Protein AF-A0A8T3MSS7-F1 (afdb_monomer_lite)

Radius of gyration: 14.78 Å; chains: 1; bounding box: 39×18×44 Å

pLDDT: mean 85.97, std 12.75, range [53.75, 97.38]

Structure (mmCIF, N/CA/C/O backbone):
data_AF-A0A8T3MSS7-F1
#
_entry.id   AF-A0A8T3MSS7-F1
#
loop_
_atom_site.group_PDB
_atom_site.id
_atom_site.type_symbol
_atom_site.label_atom_id
_atom_site.label_alt_id
_atom_site.label_comp_id
_atom_site.label_asym_id
_atom_site.label_entity_id
_atom_site.label_seq_id
_atom_site.pdbx_PDB_ins_code
_atom_site.Cartn_x
_atom_site.Cartn_y
_atom_site.Cartn_z
_atom_site.occupancy
_atom_site.B_iso_or_equiv
_atom_site.auth_seq_id
_atom_site.auth_comp_id
_atom_site.auth_asym_id
_atom_site.auth_atom_id
_atom_site.pdbx_PDB_model_num
ATOM 1 N N . MET A 1 1 ? 9.002 9.048 5.122 1.00 68.19 1 MET A N 1
ATOM 2 C CA . MET A 1 1 ? 9.079 8.525 3.733 1.00 68.19 1 MET A CA 1
ATOM 3 C C . MET A 1 1 ? 10.544 8.385 3.359 1.00 68.19 1 MET A C 1
ATOM 5 O O . MET A 1 1 ? 11.265 9.366 3.464 1.00 68.19 1 MET A O 1
ATOM 9 N N 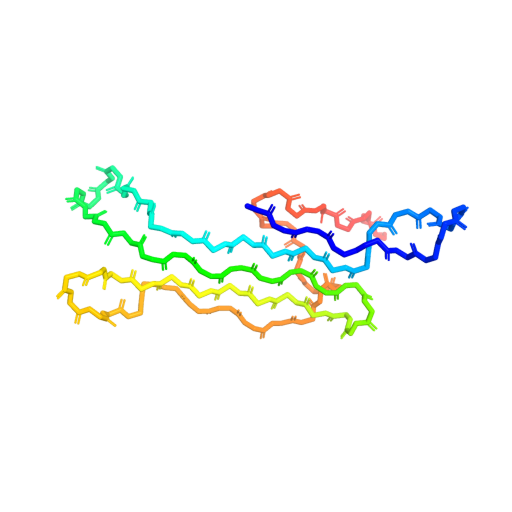. VAL A 1 2 ? 10.982 7.196 2.950 1.00 78.56 2 VAL A N 1
ATOM 10 C CA . VAL A 1 2 ? 12.386 6.896 2.618 1.00 78.56 2 VAL A CA 1
ATOM 11 C C . VAL A 1 2 ? 12.485 6.582 1.125 1.00 78.56 2 VAL A C 1
ATOM 13 O O . VAL A 1 2 ? 11.624 5.897 0.577 1.00 78.56 2 VAL A O 1
ATOM 16 N N . SER A 1 3 ? 13.495 7.113 0.433 1.00 76.12 3 SER A N 1
ATOM 17 C CA . SER A 1 3 ? 13.737 6.836 -0.992 1.00 76.12 3 SER A CA 1
ATOM 18 C C . SER A 1 3 ? 15.187 6.430 -1.210 1.00 76.12 3 SER A C 1
ATOM 20 O O . SER A 1 3 ? 16.093 7.164 -0.826 1.00 76.12 3 SER A O 1
ATOM 22 N N . LEU A 1 4 ? 15.402 5.294 -1.871 1.00 74.88 4 LEU A N 1
ATOM 23 C CA . LEU A 1 4 ? 16.723 4.827 -2.272 1.00 74.88 4 LEU A CA 1
ATOM 24 C C . LEU A 1 4 ? 16.982 5.232 -3.730 1.00 74.88 4 LEU A C 1
ATOM 26 O O . LEU A 1 4 ? 16.215 4.901 -4.645 1.00 74.88 4 LEU A O 1
ATOM 30 N N . LYS A 1 5 ? 18.051 6.005 -3.938 1.00 68.19 5 LYS A N 1
ATOM 31 C CA . LYS A 1 5 ? 18.471 6.508 -5.252 1.00 68.19 5 LYS A CA 1
ATOM 32 C C . LYS A 1 5 ? 19.399 5.516 -5.943 1.00 68.19 5 LYS A C 1
ATOM 34 O O . LYS A 1 5 ? 20.181 4.844 -5.279 1.00 68.19 5 LYS A O 1
ATOM 39 N N . ALA A 1 6 ? 19.343 5.464 -7.275 1.00 61.66 6 ALA A N 1
ATOM 40 C CA . ALA A 1 6 ? 20.414 4.849 -8.054 1.00 61.66 6 ALA A CA 1
ATOM 41 C C . ALA A 1 6 ? 21.742 5.606 -7.827 1.00 61.66 6 ALA A C 1
ATOM 43 O O . ALA A 1 6 ? 21.756 6.656 -7.178 1.00 61.66 6 ALA A O 1
ATOM 44 N N . ARG A 1 7 ? 22.855 5.052 -8.335 1.00 60.22 7 ARG A N 1
ATOM 45 C CA . ARG A 1 7 ? 24.198 5.661 -8.250 1.00 60.22 7 ARG A CA 1
ATOM 46 C C . ARG A 1 7 ? 24.148 7.175 -8.542 1.00 60.22 7 ARG A C 1
ATOM 48 O O . ARG A 1 7 ? 23.326 7.588 -9.367 1.00 60.22 7 ARG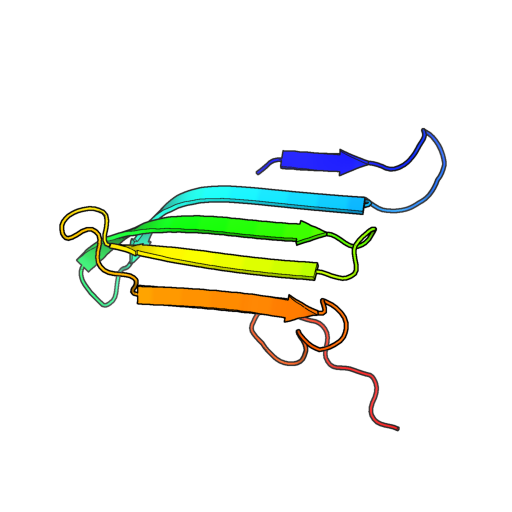 A O 1
ATOM 55 N N . PRO A 1 8 ? 25.020 7.996 -7.924 1.00 53.88 8 PRO A N 1
ATOM 56 C CA . PRO A 1 8 ? 25.098 9.424 -8.231 1.00 53.88 8 PRO A CA 1
ATOM 57 C C . PRO A 1 8 ? 25.165 9.647 -9.752 1.00 53.88 8 PRO A C 1
ATOM 59 O O . PRO A 1 8 ? 25.969 9.012 -10.427 1.00 53.88 8 PRO A O 1
ATOM 62 N N . GLY A 1 9 ? 24.278 10.485 -10.295 1.00 61.16 9 GLY A N 1
ATOM 63 C CA . GLY A 1 9 ? 24.209 10.787 -11.734 1.00 61.16 9 GLY A CA 1
ATOM 64 C C . GLY A 1 9 ? 23.282 9.898 -12.576 1.00 61.16 9 GLY A C 1
ATOM 65 O O . GLY A 1 9 ? 22.965 10.271 -13.702 1.00 61.16 9 GLY A O 1
ATOM 66 N N . VAL A 1 10 ? 22.770 8.778 -12.053 1.00 60.53 10 VAL A N 1
ATOM 67 C CA . VAL A 1 10 ? 21.819 7.919 -12.782 1.00 60.53 10 VAL A CA 1
ATOM 68 C C . VAL A 1 10 ? 20.393 8.254 -12.346 1.00 60.53 10 VAL A C 1
ATOM 70 O O . VAL A 1 10 ? 20.025 8.133 -11.177 1.00 60.53 10 VAL A O 1
ATOM 73 N N . GLY A 1 11 ? 19.598 8.745 -13.294 1.00 62.88 11 GLY A N 1
ATOM 74 C CA . GLY A 1 11 ? 18.260 9.273 -13.060 1.00 62.88 11 GLY A CA 1
ATOM 75 C C . GLY A 1 11 ? 17.301 8.305 -12.353 1.00 62.88 11 GLY A C 1
ATOM 76 O O . GLY A 1 11 ? 17.222 7.123 -12.667 1.00 62.88 11 GLY A O 1
ATOM 77 N N . LYS A 1 12 ? 16.487 8.896 -11.469 1.00 66.56 12 LYS A N 1
ATOM 78 C CA . LYS A 1 12 ? 15.348 8.327 -10.722 1.00 66.56 12 LYS A CA 1
ATOM 79 C C . LYS A 1 12 ? 15.700 7.329 -9.599 1.00 66.56 12 LYS A C 1
ATOM 81 O O . LYS A 1 12 ? 16.645 6.555 -9.638 1.00 66.56 12 LYS A O 1
ATOM 86 N N . TRP A 1 13 ? 14.889 7.382 -8.543 1.00 79.94 13 TRP A N 1
ATOM 87 C CA . TRP A 1 13 ? 14.901 6.431 -7.430 1.00 79.94 13 TRP A CA 1
ATOM 88 C C . TRP A 1 13 ? 14.549 5.020 -7.915 1.00 79.94 13 TRP A C 1
ATOM 90 O O . TRP A 1 13 ? 13.722 4.873 -8.822 1.00 79.94 13 TRP A O 1
ATOM 100 N N . PHE A 1 14 ? 15.148 3.999 -7.298 1.00 84.75 14 PHE A N 1
ATOM 101 C CA . PHE A 1 14 ? 14.838 2.597 -7.599 1.00 84.75 14 PHE A CA 1
ATOM 102 C C . PHE A 1 14 ? 13.863 1.991 -6.591 1.00 84.75 14 PHE A C 1
ATOM 104 O O . PHE A 1 14 ? 13.109 1.091 -6.945 1.00 84.75 14 PHE A O 1
ATOM 111 N N . GLN A 1 15 ? 13.833 2.503 -5.359 1.00 90.12 15 GLN A N 1
ATOM 112 C CA . GLN A 1 15 ? 12.886 2.058 -4.346 1.00 90.12 15 GLN A CA 1
ATOM 113 C C . GLN A 1 15 ? 12.389 3.234 -3.512 1.00 90.12 15 GLN A C 1
ATOM 115 O O . GLN A 1 15 ? 13.154 4.132 -3.156 1.00 90.12 15 GLN A O 1
ATOM 120 N N . LYS A 1 16 ? 11.099 3.221 -3.192 1.00 92.19 16 LYS A N 1
ATOM 121 C CA . LYS A 1 16 ? 10.456 4.194 -2.313 1.00 92.19 16 LYS A CA 1
ATOM 122 C C . LYS A 1 16 ? 9.631 3.461 -1.266 1.00 92.19 16 LYS A C 1
ATOM 124 O O . LYS A 1 16 ? 8.869 2.562 -1.608 1.00 92.19 16 LYS A O 1
ATOM 129 N N . GLN A 1 17 ? 9.770 3.869 -0.011 1.00 94.06 17 GLN A N 1
ATOM 130 C CA . GLN A 1 17 ? 9.051 3.305 1.125 1.00 94.06 17 GLN A CA 1
ATOM 131 C C . GLN A 1 17 ? 8.286 4.406 1.874 1.00 94.06 17 GLN A C 1
ATOM 133 O O . GLN A 1 17 ? 8.827 5.477 2.183 1.00 94.06 17 GLN A O 1
ATOM 138 N N . LYS A 1 18 ? 7.011 4.154 2.173 1.00 94.00 18 LYS A N 1
ATOM 139 C CA . LYS A 1 18 ? 6.190 4.961 3.084 1.00 94.00 18 LYS A CA 1
ATOM 140 C C . LYS A 1 18 ? 5.699 4.027 4.184 1.00 94.00 18 LYS A C 1
ATOM 142 O O . LYS A 1 18 ? 5.017 3.057 3.885 1.00 94.00 18 LYS A O 1
ATOM 147 N N . VAL A 1 19 ? 6.060 4.335 5.423 1.00 95.12 19 VAL A N 1
ATOM 148 C CA . VAL A 1 19 ? 5.589 3.637 6.619 1.00 95.12 19 VAL A CA 1
ATOM 149 C C . VAL A 1 19 ? 5.122 4.691 7.613 1.00 95.12 19 VAL A C 1
ATOM 151 O O . VAL A 1 19 ? 5.751 5.753 7.690 1.00 95.12 19 VAL A O 1
ATOM 154 N N . GLY A 1 20 ? 4.028 4.420 8.313 1.00 95.06 20 GLY A N 1
ATOM 155 C CA . GLY A 1 20 ? 3.536 5.253 9.404 1.00 95.06 20 GLY A CA 1
ATOM 156 C C . GLY A 1 20 ? 2.059 5.033 9.687 1.00 95.06 20 GLY A C 1
ATOM 157 O O . GLY A 1 20 ? 1.342 4.460 8.865 1.00 95.06 20 GLY A O 1
ATOM 158 N N . ASP A 1 21 ? 1.630 5.530 10.838 1.00 95.75 21 ASP A N 1
ATOM 159 C CA . ASP A 1 21 ? 0.237 5.483 11.256 1.00 95.75 21 ASP A CA 1
ATOM 160 C C . ASP A 1 21 ? -0.498 6.717 10.702 1.00 95.75 21 ASP A C 1
ATOM 162 O O . ASP A 1 21 ? 0.014 7.840 10.736 1.00 95.75 21 ASP A O 1
ATOM 166 N N . GLU A 1 22 ? -1.679 6.511 10.129 1.00 93.31 22 GLU A N 1
ATOM 167 C CA . GLU A 1 22 ? -2.491 7.537 9.479 1.00 93.31 22 GLU A CA 1
ATOM 168 C C . GLU A 1 22 ? -3.936 7.428 9.983 1.00 93.31 22 GLU A C 1
ATOM 170 O O . GLU A 1 22 ? -4.529 6.348 9.987 1.00 93.31 22 GLU A O 1
ATOM 175 N N . PHE A 1 23 ? -4.508 8.549 10.429 1.00 94.00 23 PHE A N 1
ATOM 176 C CA . PHE A 1 23 ? -5.884 8.578 10.918 1.00 94.00 23 PHE A CA 1
ATOM 177 C C . PHE A 1 23 ? -6.874 8.530 9.749 1.00 94.00 23 PHE A C 1
ATOM 179 O O . PHE A 1 23 ? -6.988 9.475 8.959 1.00 94.00 23 PHE A O 1
ATOM 186 N N . HIS A 1 24 ? -7.612 7.428 9.643 1.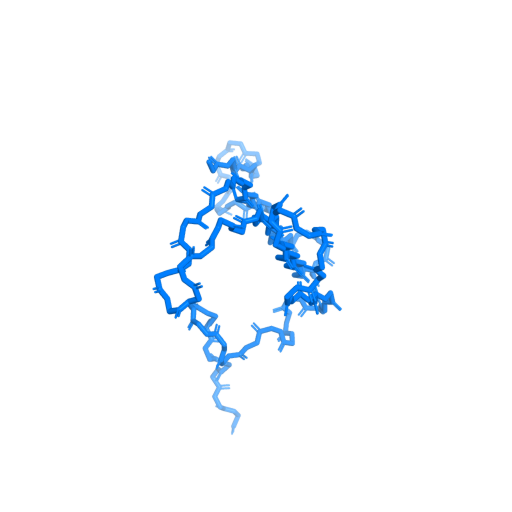00 92.38 24 HIS A N 1
ATOM 187 C CA . HIS A 1 24 ? -8.613 7.216 8.616 1.00 92.38 24 HIS A CA 1
ATOM 188 C C . HIS A 1 24 ? -9.943 7.857 9.026 1.00 92.38 24 HIS A C 1
ATOM 190 O O . HIS A 1 24 ? -10.713 7.329 9.826 1.00 92.38 24 HIS A O 1
ATOM 196 N N . ARG A 1 25 ? -10.221 9.026 8.442 1.00 92.62 25 ARG A N 1
ATOM 197 C CA . ARG A 1 25 ? -11.341 9.896 8.838 1.00 92.62 25 ARG A CA 1
ATOM 198 C C . ARG A 1 25 ? -12.721 9.250 8.716 1.00 92.62 25 ARG A C 1
ATOM 200 O O . AR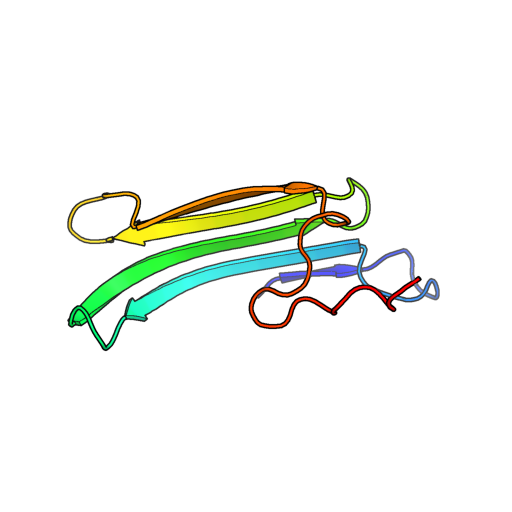G A 1 25 ? -13.590 9.576 9.511 1.00 92.62 25 ARG A O 1
ATOM 207 N N . LEU A 1 26 ? -12.930 8.369 7.734 1.00 90.50 26 LEU A N 1
ATOM 208 C CA . LEU A 1 26 ? -14.243 7.758 7.493 1.00 90.50 26 LEU A CA 1
ATOM 209 C C . LEU A 1 26 ? -14.610 6.730 8.569 1.00 90.50 26 LEU A C 1
ATOM 211 O O . LEU A 1 26 ? -15.764 6.658 8.971 1.00 90.50 26 LEU A O 1
ATOM 215 N N . THR A 1 27 ? -13.638 5.941 9.028 1.00 89.44 27 THR A N 1
ATOM 216 C CA . THR A 1 27 ? -13.854 4.947 10.092 1.00 89.44 27 THR A CA 1
ATOM 217 C C . THR A 1 27 ? -13.565 5.513 11.480 1.00 89.44 27 THR A C 1
ATOM 21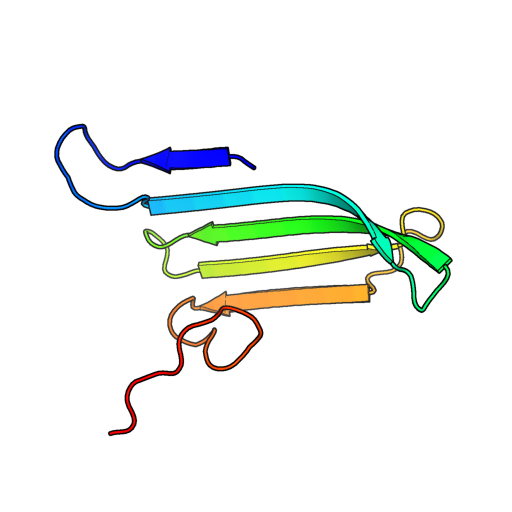9 O O . THR A 1 27 ? -13.896 4.863 12.462 1.00 89.44 27 THR A O 1
ATOM 222 N N . ALA A 1 28 ? -12.977 6.715 11.561 1.00 94.25 28 ALA A N 1
ATOM 223 C CA . ALA A 1 28 ? -12.465 7.334 12.781 1.00 94.25 28 ALA A CA 1
ATOM 224 C C . ALA A 1 28 ? -11.439 6.456 13.520 1.00 94.25 28 ALA A C 1
ATOM 226 O O . ALA A 1 28 ? -11.390 6.450 14.747 1.00 94.25 28 ALA A O 1
ATOM 227 N N . ARG A 1 29 ? -10.610 5.722 12.767 1.00 93.50 29 ARG A N 1
ATOM 228 C CA . ARG A 1 29 ? -9.612 4.795 13.317 1.00 93.50 29 ARG A CA 1
ATOM 229 C C . ARG A 1 29 ? -8.211 5.099 12.827 1.00 93.50 29 ARG A C 1
ATOM 231 O O . ARG A 1 29 ? -8.016 5.626 11.731 1.00 93.50 29 ARG A O 1
ATOM 238 N N . TRP A 1 30 ? -7.227 4.734 13.635 1.00 96.62 30 TRP A N 1
ATOM 239 C CA . TRP A 1 30 ? -5.829 4.755 13.233 1.00 96.62 30 TRP A CA 1
ATOM 240 C C . TRP A 1 30 ? -5.508 3.517 12.411 1.00 96.62 30 TRP A C 1
ATOM 242 O O . TRP A 1 30 ? -5.769 2.398 12.842 1.00 96.62 30 TRP A O 1
ATOM 252 N N . HIS A 1 31 ? -4.927 3.715 11.233 1.00 96.94 31 HIS A N 1
ATOM 253 C CA . HIS A 1 31 ? -4.414 2.625 10.416 1.00 96.94 31 HIS A CA 1
ATOM 254 C C . HIS A 1 31 ? -2.897 2.719 10.320 1.00 96.94 31 HIS A C 1
ATOM 256 O O . HIS A 1 31 ? -2.357 3.804 10.107 1.00 96.94 31 HIS A O 1
ATOM 262 N N . ARG A 1 32 ? -2.202 1.586 10.386 1.00 96.75 32 ARG A N 1
ATOM 263 C CA . ARG A 1 32 ? -0.782 1.511 10.067 1.00 96.75 32 ARG A CA 1
ATOM 264 C C . ARG A 1 32 ? -0.614 1.186 8.595 1.00 96.75 32 ARG A C 1
ATOM 266 O O . ARG A 1 32 ? -1.058 0.150 8.109 1.00 96.75 32 ARG A O 1
ATOM 273 N N . LEU A 1 33 ? 0.057 2.080 7.878 1.00 96.00 33 LEU A N 1
ATOM 274 C CA . LEU A 1 33 ? 0.393 1.923 6.470 1.00 96.00 33 LEU A CA 1
ATOM 275 C C . LEU A 1 33 ? 1.838 1.444 6.321 1.00 96.00 33 LEU A C 1
ATOM 277 O O . LEU A 1 33 ? 2.764 2.042 6.868 1.00 96.00 33 LEU A O 1
ATOM 281 N N . SER A 1 34 ? 2.043 0.450 5.462 1.00 96.38 34 SER A N 1
ATOM 282 C CA . SER A 1 34 ? 3.342 0.067 4.914 1.00 96.38 34 SER A CA 1
ATOM 283 C C . SER A 1 34 ? 3.240 -0.081 3.399 1.00 96.38 34 SER A C 1
ATOM 285 O O . SER A 1 34 ? 2.567 -0.971 2.882 1.00 96.38 34 SER A O 1
ATOM 287 N N . ARG A 1 35 ? 3.898 0.813 2.658 1.00 95.69 35 ARG A N 1
ATOM 288 C CA . ARG A 1 35 ? 3.905 0.833 1.192 1.00 95.69 35 ARG A CA 1
ATOM 289 C C . ARG A 1 35 ? 5.330 0.819 0.660 1.00 95.69 35 ARG A C 1
ATOM 291 O O . ARG A 1 35 ? 6.143 1.670 1.029 1.00 95.69 35 ARG A O 1
ATOM 298 N N . VAL A 1 36 ? 5.606 -0.090 -0.270 1.00 95.31 36 VAL A N 1
ATOM 299 C CA . VAL A 1 36 ? 6.888 -0.236 -0.961 1.00 95.31 36 VAL A CA 1
ATOM 300 C C . VAL A 1 36 ? 6.659 -0.204 -2.467 1.00 95.31 36 VAL A C 1
ATOM 302 O O . VAL A 1 36 ? 5.904 -1.002 -3.013 1.00 95.31 36 VAL A O 1
ATOM 305 N N . VAL A 1 37 ? 7.350 0.711 -3.143 1.00 93.12 37 VAL A N 1
ATOM 306 C CA . VAL A 1 37 ? 7.421 0.774 -4.604 1.00 93.12 37 VAL A CA 1
ATOM 307 C C . VAL A 1 37 ? 8.845 0.441 -5.013 1.00 93.12 37 VAL A C 1
ATOM 309 O O . VAL A 1 37 ? 9.751 1.241 -4.774 1.00 93.12 37 VAL A O 1
ATOM 312 N N . ASP A 1 38 ? 9.049 -0.726 -5.614 1.00 91.94 38 ASP A N 1
ATOM 313 C CA . ASP A 1 38 ? 10.356 -1.228 -6.025 1.00 91.94 38 ASP A CA 1
ATOM 314 C C . ASP A 1 38 ? 10.418 -1.370 -7.549 1.00 91.94 38 ASP A C 1
ATOM 316 O O . ASP A 1 38 ? 9.889 -2.309 -8.143 1.00 91.94 38 ASP A O 1
ATOM 320 N N . ARG A 1 39 ? 11.096 -0.421 -8.197 1.00 87.81 39 ARG A N 1
ATOM 321 C CA . ARG A 1 39 ? 11.312 -0.426 -9.648 1.00 87.81 39 ARG A CA 1
ATOM 322 C C . ARG A 1 39 ? 12.371 -1.427 -10.078 1.00 87.81 39 ARG A C 1
ATOM 324 O O . ARG A 1 39 ? 12.339 -1.868 -11.219 1.00 87.81 39 ARG A O 1
ATOM 331 N N . ARG A 1 40 ? 13.304 -1.785 -9.191 1.00 88.69 40 ARG A N 1
ATOM 332 C CA . ARG A 1 40 ? 14.353 -2.764 -9.498 1.00 88.69 40 ARG A CA 1
ATOM 333 C C . ARG A 1 40 ? 13.769 -4.171 -9.582 1.00 88.69 40 ARG A C 1
ATOM 335 O O . ARG A 1 40 ? 14.229 -4.965 -10.390 1.00 88.69 40 ARG A O 1
ATOM 342 N N . ARG A 1 41 ? 12.777 -4.470 -8.743 1.00 90.31 41 ARG A N 1
ATOM 343 C CA . ARG A 1 41 ? 12.112 -5.780 -8.677 1.00 90.31 41 ARG A CA 1
ATOM 344 C C . ARG A 1 41 ? 10.757 -5.825 -9.384 1.00 90.31 41 ARG A C 1
ATOM 346 O O . ARG A 1 41 ? 10.071 -6.829 -9.262 1.00 90.31 41 ARG A O 1
ATOM 353 N N . ASN A 1 42 ? 10.366 -4.754 -10.080 1.00 92.38 42 ASN A N 1
ATOM 354 C CA . ASN A 1 42 ? 9.034 -4.596 -10.669 1.00 92.38 42 ASN A CA 1
ATOM 355 C C . ASN A 1 42 ? 7.904 -4.951 -9.682 1.00 92.38 42 ASN A C 1
ATOM 357 O O . ASN A 1 42 ? 7.007 -5.713 -10.019 1.00 92.38 42 ASN A O 1
ATOM 361 N N . ARG A 1 43 ? 7.947 -4.440 -8.447 1.00 94.38 43 ARG A N 1
ATOM 362 C CA . ARG A 1 43 ? 7.007 -4.833 -7.388 1.00 94.38 43 ARG A CA 1
ATOM 363 C C . ARG A 1 43 ? 6.371 -3.630 -6.711 1.00 94.38 43 ARG A C 1
ATOM 365 O O . ARG A 1 43 ? 7.055 -2.672 -6.338 1.00 94.38 43 ARG A O 1
ATOM 372 N N . TYR A 1 44 ? 5.067 -3.719 -6.505 1.00 94.62 44 TYR A N 1
ATOM 373 C CA . TYR A 1 44 ? 4.298 -2.842 -5.645 1.00 94.62 44 TYR A CA 1
ATOM 374 C C . TYR A 1 44 ? 3.742 -3.654 -4.478 1.00 94.62 44 TYR A C 1
ATOM 376 O O . TYR A 1 44 ? 3.067 -4.657 -4.686 1.00 94.62 44 TYR A O 1
ATOM 384 N N . ARG A 1 45 ? 4.003 -3.200 -3.250 1.00 96.31 45 ARG A N 1
ATOM 385 C CA . ARG A 1 45 ? 3.397 -3.765 -2.045 1.00 96.31 45 ARG A CA 1
ATOM 386 C C . ARG A 1 45 ? 2.739 -2.663 -1.235 1.00 96.31 45 ARG A C 1
ATOM 388 O O . ARG A 1 45 ? 3.379 -1.656 -0.931 1.00 96.31 45 ARG A O 1
ATOM 395 N N . GLU A 1 46 ? 1.496 -2.873 -0.844 1.00 96.38 46 GLU A N 1
ATOM 396 C CA . GLU A 1 46 ? 0.772 -2.040 0.105 1.00 96.38 46 GLU A CA 1
ATOM 397 C C . GLU A 1 46 ? 0.122 -2.924 1.158 1.00 96.38 46 GLU A C 1
ATOM 399 O O . GLU A 1 46 ? -0.546 -3.903 0.844 1.00 96.38 46 GLU A O 1
ATOM 404 N N . HIS A 1 47 ? 0.307 -2.549 2.412 1.00 97.38 47 HIS A N 1
ATOM 405 C CA . HIS A 1 47 ? -0.337 -3.173 3.543 1.00 97.38 47 HIS A CA 1
ATOM 406 C C . HIS A 1 47 ? -0.884 -2.089 4.460 1.00 97.38 47 HIS A C 1
ATOM 408 O O . HIS A 1 47 ? -0.169 -1.143 4.794 1.00 97.38 47 HIS A O 1
ATOM 414 N N . ILE A 1 48 ? -2.159 -2.212 4.804 1.00 96.38 48 ILE A N 1
ATOM 415 C CA . ILE A 1 48 ? -2.872 -1.327 5.712 1.00 96.38 48 ILE A CA 1
ATOM 416 C C . ILE A 1 48 ? -3.561 -2.217 6.734 1.00 96.38 48 ILE A C 1
ATOM 418 O O . ILE A 1 48 ? -4.373 -3.065 6.356 1.00 96.38 48 ILE A O 1
ATOM 422 N N . GLU A 1 49 ? -3.234 -2.007 7.998 1.00 97.38 49 GLU A N 1
ATOM 423 C CA . GLU A 1 49 ? -3.855 -2.670 9.142 1.00 97.38 49 GLU A CA 1
ATOM 424 C C . GLU A 1 49 ? -4.505 -1.620 10.046 1.00 97.38 49 GLU A C 1
ATOM 426 O O . GLU A 1 49 ? -4.017 -0.494 10.150 1.00 97.38 49 GLU A O 1
ATOM 431 N N . ASP A 1 50 ? -5.621 -1.964 10.669 1.00 95.56 50 ASP A N 1
ATOM 432 C CA . ASP A 1 50 ? -6.214 -1.188 11.753 1.00 95.56 50 ASP A CA 1
ATOM 433 C C . ASP A 1 50 ? -5.339 -1.357 13.007 1.00 95.56 50 ASP A C 1
ATOM 435 O O . ASP A 1 50 ? -5.002 -2.474 13.391 1.00 95.56 50 ASP A O 1
ATOM 439 N N . VAL A 1 51 ? -4.903 -0.251 13.615 1.00 94.56 51 VAL A N 1
ATOM 440 C CA . VAL A 1 51 ? -3.920 -0.282 14.714 1.00 94.56 51 VAL A CA 1
ATOM 441 C C . VAL A 1 51 ? -4.509 -0.876 15.991 1.00 94.56 51 VAL A C 1
ATOM 443 O O . VAL A 1 51 ? -3.772 -1.454 16.787 1.00 94.56 51 VAL A O 1
ATOM 446 N N . GLU A 1 52 ? -5.815 -0.724 16.202 1.00 93.25 52 GLU A N 1
ATOM 447 C CA . GLU A 1 52 ? -6.486 -1.160 17.428 1.00 93.25 52 GLU A CA 1
ATOM 448 C C . GLU A 1 52 ? -6.813 -2.652 17.382 1.00 93.25 52 GLU A C 1
ATOM 450 O O . GLU A 1 52 ? -6.631 -3.363 18.368 1.00 93.25 52 GLU A O 1
ATOM 455 N N . THR A 1 53 ? -7.287 -3.128 16.232 1.00 94.81 53 THR A N 1
ATOM 456 C CA . THR A 1 53 ? -7.741 -4.517 16.044 1.00 94.81 53 THR A CA 1
ATOM 457 C C . THR A 1 53 ? -6.669 -5.426 15.447 1.00 94.81 53 THR A C 1
ATOM 459 O O . THR A 1 53 ? -6.713 -6.637 15.646 1.00 94.81 53 THR A O 1
ATOM 462 N N . GLY A 1 54 ? -5.699 -4.865 14.722 1.00 93.69 54 GLY A N 1
ATOM 463 C CA . GLY A 1 54 ? -4.756 -5.622 13.897 1.00 93.69 54 GLY A CA 1
ATOM 464 C C . GLY A 1 54 ? -5.366 -6.150 12.594 1.00 93.69 54 GLY A C 1
ATOM 465 O O . GLY A 1 54 ? -4.684 -6.848 11.842 1.00 93.69 54 GLY A O 1
ATOM 466 N N . ASP A 1 55 ? -6.630 -5.827 12.303 1.00 96.00 55 ASP A N 1
ATOM 467 C CA . ASP A 1 55 ? -7.315 -6.331 11.120 1.00 96.00 55 ASP A CA 1
ATOM 468 C C . ASP A 1 55 ? -6.728 -5.733 9.843 1.00 96.00 55 ASP A C 1
ATOM 470 O O . ASP A 1 55 ? -6.496 -4.525 9.717 1.00 96.00 55 ASP A O 1
ATOM 474 N N . VAL A 1 56 ? -6.522 -6.588 8.843 1.00 96.69 56 VAL A N 1
ATOM 475 C CA . VAL A 1 56 ? -5.998 -6.165 7.546 1.00 96.69 56 VAL A CA 1
ATOM 476 C C . VAL A 1 56 ? -7.103 -5.485 6.745 1.00 96.69 56 VAL A C 1
ATOM 478 O O . VAL A 1 56 ? -7.939 -6.136 6.125 1.00 96.69 56 VAL A O 1
ATOM 481 N N . VAL A 1 57 ? -7.060 -4.155 6.698 1.00 95.25 57 VAL A N 1
ATOM 482 C CA . VAL A 1 57 ? -7.973 -3.331 5.894 1.00 95.25 57 VAL A CA 1
ATOM 483 C C . VAL A 1 57 ? -7.663 -3.474 4.406 1.00 95.25 57 VAL A C 1
ATOM 485 O O . VAL A 1 57 ? -8.563 -3.496 3.565 1.00 95.25 57 VAL A O 1
ATOM 488 N N . ARG A 1 58 ? -6.374 -3.553 4.053 1.00 94.38 58 ARG A N 1
ATOM 489 C CA . ARG A 1 58 ? -5.943 -3.735 2.666 1.00 94.38 58 ARG A CA 1
ATOM 490 C C . ARG A 1 58 ? -4.593 -4.426 2.580 1.00 94.38 58 ARG A C 1
ATOM 492 O O . ARG A 1 58 ? -3.640 -4.065 3.268 1.00 94.38 58 ARG A O 1
ATOM 499 N N . HIS A 1 59 ? -4.488 -5.366 1.652 1.00 96.50 59 HIS A N 1
ATOM 500 C CA . HIS A 1 59 ? -3.222 -5.965 1.265 1.00 96.50 59 HIS A CA 1
ATOM 501 C C . HIS A 1 59 ? -3.152 -6.074 -0.256 1.00 96.50 59 HIS A C 1
ATOM 503 O O . HIS A 1 59 ? -4.052 -6.619 -0.888 1.00 96.50 59 HIS A O 1
ATOM 509 N N . VAL A 1 60 ? -2.096 -5.523 -0.843 1.00 95.75 60 VAL A N 1
ATOM 510 C CA . VAL A 1 60 ? -1.792 -5.611 -2.271 1.00 95.75 60 VAL A CA 1
ATOM 511 C C . VAL A 1 60 ? -0.334 -6.009 -2.407 1.00 95.75 60 VAL A C 1
ATOM 513 O O . VAL A 1 60 ? 0.541 -5.374 -1.816 1.00 95.75 60 VAL A O 1
ATOM 516 N N . ASP A 1 61 ? -0.078 -7.030 -3.211 1.00 96.00 61 ASP A N 1
ATOM 517 C CA . ASP A 1 61 ? 1.260 -7.445 -3.610 1.00 96.00 61 ASP A CA 1
ATOM 518 C C . ASP A 1 61 ? 1.198 -7.866 -5.075 1.00 96.00 61 ASP A C 1
ATOM 520 O O . ASP A 1 61 ? 0.658 -8.917 -5.411 1.00 96.00 61 ASP A O 1
ATOM 524 N N . GLU A 1 62 ? 1.652 -6.985 -5.959 1.00 94.44 62 GLU A N 1
ATOM 525 C CA . GLU A 1 62 ? 1.520 -7.170 -7.403 1.00 94.44 62 GLU A CA 1
ATOM 526 C C . GLU A 1 62 ? 2.729 -6.604 -8.148 1.00 94.44 62 GLU A C 1
ATOM 528 O O . GLU A 1 62 ? 3.554 -5.863 -7.594 1.00 94.44 62 GLU A O 1
ATOM 533 N N . ALA A 1 63 ? 2.848 -6.957 -9.428 1.00 94.88 63 ALA A N 1
ATOM 534 C CA . ALA A 1 63 ? 3.877 -6.374 -10.267 1.00 94.88 63 ALA A CA 1
ATOM 535 C C . ALA A 1 63 ? 3.632 -4.865 -10.433 1.00 94.88 63 ALA A C 1
ATOM 537 O O . ALA A 1 63 ? 2.502 -4.408 -10.613 1.00 94.88 63 ALA A O 1
ATOM 538 N N . LEU A 1 64 ? 4.697 -4.062 -10.399 1.00 90.88 64 LEU A N 1
ATOM 539 C CA . LEU A 1 64 ? 4.575 -2.607 -10.533 1.00 90.88 64 LEU A CA 1
ATOM 540 C C . LEU A 1 64 ? 4.054 -2.202 -11.922 1.00 90.88 64 LEU A C 1
ATOM 542 O O . LEU A 1 64 ? 3.389 -1.177 -12.043 1.00 90.88 64 LEU A O 1
ATOM 546 N N . THR A 1 65 ? 4.334 -3.003 -12.951 1.00 88.94 65 THR A N 1
ATOM 547 C CA . THR A 1 65 ? 3.756 -2.873 -14.299 1.00 88.94 65 THR A CA 1
ATOM 548 C C . THR A 1 65 ? 2.243 -3.041 -14.323 1.00 88.94 65 THR A C 1
ATOM 550 O O . THR A 1 65 ? 1.586 -2.399 -15.136 1.00 88.94 65 THR A O 1
ATOM 553 N N . ASP A 1 66 ? 1.702 -3.858 -13.423 1.00 89.38 66 ASP A N 1
ATOM 554 C CA . ASP A 1 66 ? 0.277 -4.194 -13.378 1.00 89.38 66 ASP A CA 1
ATOM 555 C C . ASP A 1 66 ? -0.474 -3.231 -12.448 1.00 89.38 66 ASP A C 1
ATOM 557 O O . ASP A 1 66 ? -1.671 -2.987 -12.614 1.00 89.38 66 ASP A O 1
ATOM 561 N N . HIS A 1 67 ? 0.254 -2.599 -11.518 1.00 88.25 67 HIS A N 1
ATOM 562 C CA . HIS A 1 67 ? -0.228 -1.525 -10.655 1.00 88.25 67 HIS A CA 1
ATOM 563 C C . HIS A 1 67 ? -0.482 -0.228 -11.448 1.00 88.25 67 HIS A C 1
ATOM 565 O O . HIS A 1 67 ? 0.260 0.753 -11.354 1.00 88.25 67 HIS A O 1
ATOM 571 N N . THR A 1 68 ? -1.553 -0.212 -12.241 1.00 85.62 68 THR A N 1
ATOM 572 C CA . THR A 1 68 ? -1.985 0.929 -13.064 1.00 85.62 68 THR A CA 1
ATOM 573 C C . THR A 1 68 ? -3.397 1.380 -12.697 1.00 85.62 68 THR A C 1
ATOM 575 O O . THR A 1 68 ? -4.181 0.631 -12.119 1.00 85.62 68 THR A O 1
ATOM 578 N N . GLY A 1 69 ? -3.737 2.640 -12.996 1.00 80.81 69 GLY A N 1
ATOM 579 C CA . GLY A 1 69 ? -5.111 3.152 -12.855 1.00 80.81 69 GLY A CA 1
ATOM 580 C C . GLY A 1 69 ? -5.656 3.238 -11.420 1.00 80.81 69 GLY A C 1
ATOM 581 O O . GLY A 1 69 ? -6.851 3.456 -11.242 1.00 80.81 69 GLY A O 1
ATOM 582 N N . ARG A 1 70 ? -4.800 3.087 -10.401 1.00 78.38 70 ARG A N 1
ATOM 583 C CA . ARG A 1 70 ? -5.146 3.120 -8.972 1.00 78.38 70 ARG A CA 1
ATOM 584 C C . ARG A 1 70 ? -4.443 4.291 -8.276 1.00 78.38 70 ARG A C 1
ATOM 586 O O . ARG A 1 70 ? -3.218 4.345 -8.261 1.00 78.38 70 ARG A O 1
ATOM 593 N N . GLY A 1 71 ? -5.188 5.206 -7.652 1.00 75.81 71 GLY A N 1
ATOM 594 C CA . GLY A 1 71 ? -4.604 6.355 -6.938 1.00 75.81 71 GLY A CA 1
ATOM 595 C C . GLY A 1 71 ? -3.658 7.187 -7.821 1.00 75.81 71 GLY A C 1
ATOM 596 O O . GLY A 1 71 ? -4.019 7.542 -8.938 1.00 75.81 71 GLY A O 1
ATOM 597 N N . ASP A 1 72 ? -2.436 7.441 -7.337 1.00 72.38 72 ASP A N 1
ATOM 598 C CA . ASP A 1 72 ? -1.367 8.143 -8.079 1.00 72.38 72 ASP A CA 1
ATOM 599 C C . ASP A 1 72 ? -0.678 7.279 -9.155 1.00 72.38 72 ASP A C 1
ATOM 601 O O . ASP A 1 72 ? 0.268 7.730 -9.816 1.00 72.38 72 ASP A O 1
ATOM 605 N N . ALA A 1 73 ? -1.077 6.011 -9.315 1.00 81.00 73 ALA A N 1
ATOM 606 C CA . ALA A 1 73 ? -0.497 5.148 -10.330 1.00 81.00 73 ALA A CA 1
ATOM 607 C C . ALA A 1 73 ? -0.773 5.722 -11.720 1.00 81.00 73 ALA A C 1
ATOM 609 O O . ALA A 1 73 ? -1.904 6.059 -12.082 1.00 81.00 73 ALA A O 1
ATOM 610 N N . ARG A 1 74 ? 0.283 5.800 -12.533 1.00 74.75 74 ARG A N 1
ATOM 611 C CA . ARG A 1 74 ? 0.147 6.249 -13.916 1.00 74.75 74 ARG A CA 1
ATOM 612 C C . ARG A 1 74 ? -0.781 5.288 -14.656 1.00 74.75 74 ARG A C 1
ATOM 614 O O . ARG A 1 74 ? -0.696 4.072 -14.493 1.00 74.75 74 ARG A O 1
ATOM 621 N N . ARG A 1 75 ? -1.668 5.842 -15.479 1.00 75.19 75 ARG A N 1
ATOM 622 C CA . ARG A 1 75 ? -2.408 5.042 -16.457 1.00 75.19 75 ARG A CA 1
ATOM 623 C C . ARG A 1 75 ? -1.410 4.578 -17.512 1.00 75.19 75 ARG A C 1
ATOM 625 O O . ARG A 1 75 ? -0.579 5.379 -17.945 1.00 75.19 75 ARG A O 1
ATOM 632 N N . SER A 1 76 ? -1.479 3.306 -17.897 1.00 65.69 76 SER A N 1
ATOM 633 C CA . SER A 1 76 ? -0.745 2.853 -19.077 1.00 65.69 76 SER A CA 1
ATOM 634 C C . SER A 1 76 ? -1.218 3.686 -20.277 1.00 65.69 76 SER A C 1
ATOM 636 O O . SER A 1 76 ? -2.432 3.918 -20.382 1.00 65.69 76 SER A O 1
ATOM 638 N N . PRO A 1 77 ? -0.320 4.196 -21.142 1.00 57.12 77 PRO A N 1
ATOM 639 C CA . PRO A 1 77 ? -0.754 4.749 -22.416 1.00 57.12 77 PRO A CA 1
ATOM 640 C C . PRO A 1 77 ? -1.546 3.650 -23.130 1.00 57.12 77 PRO A C 1
ATOM 642 O O . PRO A 1 77 ? -1.062 2.528 -23.265 1.00 57.12 77 PRO A O 1
ATOM 645 N N . ARG A 1 78 ? -2.807 3.938 -23.471 1.00 56.97 78 ARG A N 1
ATOM 646 C CA . ARG A 1 78 ? -3.648 2.999 -24.222 1.00 56.97 78 ARG A CA 1
ATOM 647 C C . ARG A 1 78 ? -2.895 2.627 -25.506 1.00 56.97 78 ARG A C 1
ATOM 649 O O . ARG A 1 78 ? -2.401 3.533 -26.176 1.00 56.97 78 ARG A O 1
ATOM 656 N N . SER A 1 79 ? -2.775 1.329 -25.777 1.00 53.75 79 SER A N 1
ATOM 657 C CA . SER A 1 79 ? -2.388 0.788 -27.086 1.00 53.75 79 SER A CA 1
ATOM 658 C C . SER A 1 79 ? -3.462 1.081 -28.118 1.00 53.75 79 SER A C 1
ATOM 660 O O . SER A 1 79 ? -4.647 0.965 -27.720 1.00 53.75 79 SER A O 1
#

Foldseek 3Di:
DDFACDDPPDDDTQKDWDWDWDQDVVVRFIKTWTWMDGNPQQWTWIWIATPVPRHTPDTDIDGVVVPDPPDPHHHDDDD

Sequence (79 aa):
MVSLKARPGVGKWFQKQKVGDEFHRLTARWHRLSRVVDRRRNRYREHIEDVETGDVVRHVDEALTDHTGRGDARRSPRS

Secondary structure (DSSP, 8-state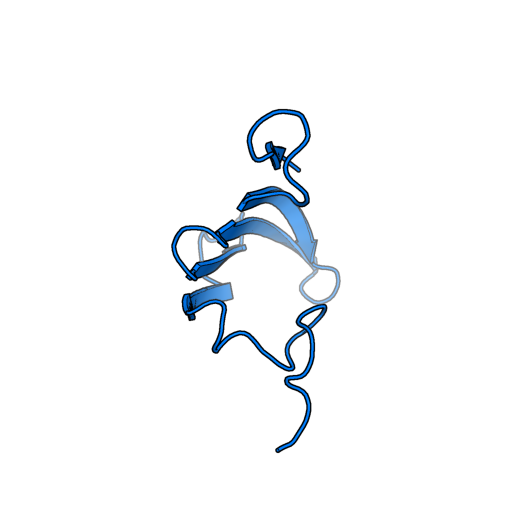):
-EEEEPSTTS-SEEEEEEEEEEEETTTTEEEEEEEEEETTTTEEEEEEEETTT--EEEEEEEETTT--SSTTPPPPPP-